Protein AF-A0A7C9CP12-F1 (afdb_monomer)

Organism: Opuntia streptacantha (NCBI:txid393608)

Foldseek 3Di:
DVVVVVVVVVVVVVVVVVVVVVVVVVVVVVVVVVVVVPPDPDDDDDDDQQFDDQPDPQKDKDFQWGGDPRDTDQFDDDPPDDRPPTGIDMDGNDDDDPDD

InterPro domains:
  IPR001220 Legume lectin domain [PF00139] (45-100)
  IPR013320 Concanavalin A-like lectin/glucanase domain superfamily [SSF49899] (14-100)

pLDDT: mean 85.93, std 8.19, range [63.5, 96.62]

Secondary structure (DSSP, 8-state):
-HHHHHHHHHHHHHHHHHHHHHHHHHHHHHHHHHHHHHS----------SSB-TT-TTEEEEET-EEETBEEESS---TTS--TT--EEEEESS------

Radius of gyration: 33.99 Å; Cα contacts (8 Å, |Δi|>4): 74; chains: 1; bounding box: 49×33×101 Å

Mean predicted aligned error: 11.97 Å

Sequence (100 aa):
QATSLSKNMVDLNLSSSSVSLIRYFHTYKVTCVVLLSFLTHAKCLHFSYPSFNQNDHSLLYENDSSAVGGKIQLTRNRRDAPSGGSVGRASYNTSVPLWD

Structure (mmCIF, N/CA/C/O backbone):
data_AF-A0A7C9CP12-F1
#
_entry.id   AF-A0A7C9CP12-F1
#
loop_
_atom_site.group_PDB
_atom_site.id
_atom_site.type_symbol
_atom_site.label_atom_id
_atom_site.label_alt_id
_atom_site.label_comp_id
_atom_site.label_asym_id
_atom_site.label_entity_id
_atom_site.label_seq_id
_atom_site.pdbx_PDB_ins_code
_atom_site.Cartn_x
_atom_site.Cartn_y
_atom_site.Cartn_z
_atom_site.occupancy
_atom_site.B_iso_or_equiv
_atom_site.auth_seq_id
_atom_site.auth_comp_id
_atom_site.auth_asym_id
_atom_site.auth_atom_id
_atom_site.pdbx_PDB_model_num
ATOM 1 N N . GLN A 1 1 ? -27.596 -22.754 74.496 1.00 63.50 1 GLN A N 1
ATOM 2 C CA . GLN A 1 1 ? -27.896 -21.431 73.899 1.00 63.50 1 GLN A CA 1
ATOM 3 C C . GLN A 1 1 ? -26.628 -20.678 73.468 1.00 63.50 1 GLN A C 1
ATOM 5 O O . GLN A 1 1 ? -26.602 -20.172 72.357 1.00 63.50 1 GLN A O 1
ATOM 10 N N . ALA A 1 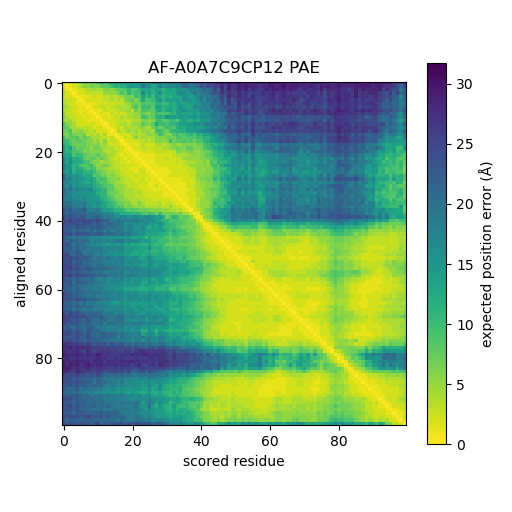2 ? -25.545 -20.658 74.261 1.00 70.81 2 ALA A N 1
ATOM 11 C CA . ALA A 1 2 ? -24.279 -20.007 73.870 1.00 70.81 2 ALA A CA 1
ATOM 12 C C . ALA A 1 2 ? -23.586 -20.632 72.633 1.00 70.81 2 ALA A C 1
ATOM 14 O O . ALA A 1 2 ? -23.033 -19.923 71.796 1.00 70.81 2 ALA A O 1
ATOM 15 N N . THR A 1 3 ? -23.667 -21.954 72.467 1.00 77.31 3 THR A N 1
ATOM 16 C CA . THR A 1 3 ? -23.059 -22.688 71.341 1.00 77.31 3 THR A CA 1
ATOM 17 C C . THR A 1 3 ? -23.748 -22.448 69.994 1.00 77.31 3 THR A C 1
ATOM 19 O O . THR A 1 3 ? -23.079 -22.457 68.964 1.00 77.31 3 THR A O 1
ATOM 22 N N . SER A 1 4 ? -25.061 -22.189 69.977 1.00 78.38 4 SER A N 1
ATOM 23 C CA . SER A 1 4 ? -25.780 -21.852 68.738 1.00 78.38 4 SER A CA 1
ATOM 24 C C . SER A 1 4 ? -2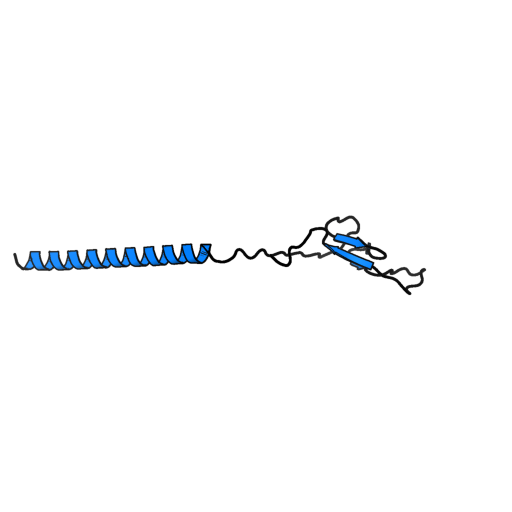5.492 -20.419 68.286 1.00 78.38 4 SER A C 1
ATOM 26 O O . SER A 1 4 ? -25.368 -20.170 67.094 1.00 78.38 4 SER A O 1
ATOM 28 N N . LEU A 1 5 ? -25.316 -19.488 69.230 1.00 81.06 5 LEU A N 1
ATOM 29 C CA . LEU A 1 5 ? -24.941 -18.099 68.941 1.00 81.06 5 LEU A CA 1
ATOM 30 C C . LEU A 1 5 ? -23.534 -17.991 68.339 1.00 81.06 5 LEU A C 1
ATOM 32 O O . LEU A 1 5 ? -23.332 -17.246 67.384 1.00 81.06 5 LEU A O 1
ATOM 36 N N . SER A 1 6 ? -22.579 -18.764 68.864 1.00 83.69 6 SER A N 1
ATOM 37 C CA . SER A 1 6 ? -21.213 -18.827 68.331 1.00 83.69 6 SER A CA 1
ATOM 38 C C . SER A 1 6 ? -21.177 -19.345 66.888 1.00 83.69 6 SER A C 1
ATOM 40 O O . SER A 1 6 ? -20.539 -18.714 66.050 1.00 83.69 6 SER A O 1
ATOM 42 N N . LYS A 1 7 ? -21.900 -20.432 66.575 1.00 81.25 7 LYS A N 1
ATOM 43 C CA . LYS A 1 7 ? -21.999 -20.948 65.197 1.00 81.25 7 LYS A CA 1
ATOM 44 C C . LYS A 1 7 ? -22.608 -19.923 64.242 1.00 81.25 7 LYS A C 1
ATOM 46 O O . LYS A 1 7 ? -21.985 -19.596 63.240 1.00 81.25 7 LYS A O 1
ATOM 51 N N . ASN A 1 8 ? -23.743 -19.330 64.615 1.00 84.69 8 ASN A N 1
ATOM 52 C CA . ASN A 1 8 ? -24.413 -18.326 63.787 1.00 84.69 8 ASN A CA 1
ATOM 53 C C . ASN A 1 8 ? -23.508 -17.117 63.487 1.00 84.69 8 ASN A C 1
ATOM 55 O O . ASN A 1 8 ? -23.532 -16.595 62.377 1.00 84.69 8 ASN A O 1
ATOM 59 N N . MET A 1 9 ? -22.683 -16.680 64.448 1.00 77.44 9 MET A N 1
ATOM 60 C CA . MET A 1 9 ? -21.704 -15.606 64.225 1.00 77.44 9 MET A CA 1
ATOM 61 C C . MET A 1 9 ? -20.599 -15.994 63.236 1.00 77.44 9 MET A C 1
ATOM 63 O O . MET A 1 9 ? -20.219 -15.179 62.395 1.00 77.44 9 MET A O 1
ATOM 67 N N . VAL A 1 10 ? -20.075 -17.219 63.330 1.00 82.44 10 VAL A N 1
ATOM 68 C CA . VAL A 1 10 ? -19.044 -17.720 62.408 1.00 82.44 10 VAL A CA 1
ATOM 69 C C . VAL A 1 10 ? -19.604 -17.827 60.988 1.00 82.44 10 VAL A C 1
ATOM 71 O O . VAL A 1 10 ? -18.969 -17.347 60.050 1.00 82.44 10 VAL A O 1
ATOM 74 N N . ASP A 1 11 ? -20.818 -18.358 60.840 1.00 77.38 11 ASP A N 1
ATOM 75 C CA . ASP A 1 11 ? -21.479 -18.531 59.542 1.00 77.38 11 ASP A CA 1
ATOM 76 C C . ASP A 1 11 ? -21.793 -17.181 58.867 1.00 77.38 11 ASP A C 1
ATOM 78 O O . ASP A 1 11 ? -21.570 -17.004 57.665 1.00 77.38 11 ASP A O 1
ATOM 82 N N . LEU A 1 12 ? -22.233 -16.183 59.644 1.00 77.88 12 LEU A N 1
ATOM 83 C CA . LEU A 1 12 ? -22.470 -14.819 59.157 1.00 77.88 12 LEU A CA 1
ATOM 84 C C . LEU A 1 12 ? -21.183 -14.155 58.645 1.00 77.88 12 LEU A C 1
ATOM 86 O O . LEU A 1 12 ? -21.179 -13.595 57.544 1.00 77.88 12 LEU A O 1
ATOM 90 N N . ASN A 1 13 ? -20.086 -14.253 59.401 1.00 76.12 13 ASN A N 1
ATOM 91 C CA . ASN A 1 13 ? -18.786 -13.693 59.017 1.00 76.12 13 ASN A CA 1
ATOM 92 C C . ASN A 1 13 ? -18.196 -14.377 57.782 1.00 76.12 13 ASN A C 1
ATOM 94 O O . ASN A 1 13 ? -17.617 -13.705 56.922 1.00 76.12 13 ASN A O 1
ATOM 98 N N . LEU A 1 14 ? -18.372 -15.696 57.669 1.00 75.31 14 LEU A N 1
ATOM 99 C CA . LEU A 1 14 ? -17.929 -16.454 56.507 1.00 75.31 14 LEU A CA 1
ATOM 100 C C . LEU A 1 14 ? -18.708 -16.019 55.256 1.00 75.31 14 LEU A C 1
ATOM 102 O O . LEU A 1 14 ? -18.090 -15.714 54.237 1.00 75.31 14 LEU A O 1
ATOM 106 N N . SER A 1 15 ? -20.037 -15.868 55.353 1.00 82.81 15 SER A N 1
ATOM 107 C CA . SER A 1 15 ? -20.858 -15.412 54.220 1.00 82.81 15 SER A CA 1
ATOM 108 C C . SER A 1 15 ? -20.533 -13.975 53.788 1.00 82.81 15 SER A C 1
ATOM 110 O O . SER A 1 15 ? -20.409 -13.701 52.593 1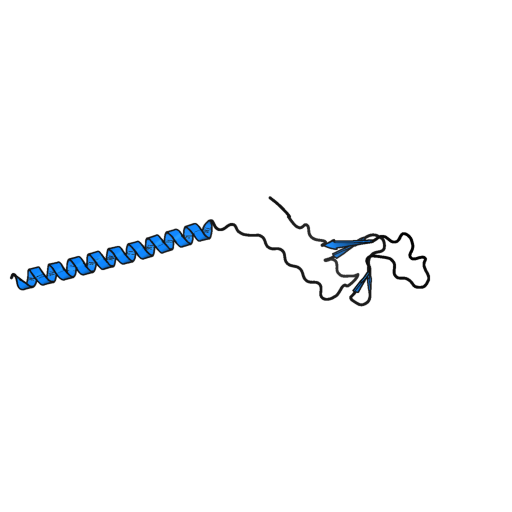.00 82.81 15 SER A O 1
ATOM 112 N N . SER A 1 16 ? -20.310 -13.069 54.748 1.00 79.44 16 SER A N 1
ATOM 113 C CA . SER A 1 16 ? -19.952 -11.669 54.486 1.00 79.44 16 SER A CA 1
ATOM 114 C C . SER A 1 16 ? -18.599 -11.559 53.773 1.00 79.44 16 SER A C 1
ATOM 116 O O . SER A 1 16 ? -18.463 -10.854 52.768 1.00 79.44 16 SER A O 1
ATOM 118 N N . SER A 1 17 ? -17.617 -12.345 54.228 1.00 81.19 17 SER A N 1
ATOM 119 C CA . SER A 1 17 ? -16.294 -12.455 53.602 1.00 81.19 17 SER A CA 1
ATOM 120 C C . SER A 1 17 ? -16.388 -12.965 52.161 1.00 81.19 17 SER A C 1
ATOM 122 O O . SER A 1 17 ? -15.784 -12.385 51.256 1.00 81.19 17 SER A O 1
ATOM 124 N N . SER A 1 18 ? -17.190 -14.006 51.914 1.00 80.19 18 SER A N 1
ATOM 125 C CA . SER A 1 18 ? -17.398 -14.555 50.570 1.00 80.19 18 SER A CA 1
ATOM 126 C C . SER A 1 18 ? -18.071 -13.556 49.623 1.00 80.19 18 SER A C 1
ATOM 128 O O . SER A 1 18 ? -17.632 -13.405 48.484 1.00 80.19 18 SER A O 1
ATOM 130 N N . VAL A 1 19 ? -19.088 -12.822 50.086 1.00 82.06 19 VAL A N 1
ATOM 131 C CA . VAL A 1 19 ? -19.759 -11.785 49.281 1.00 82.06 19 VAL A CA 1
ATOM 132 C C . VAL A 1 19 ? -18.791 -10.647 48.938 1.00 82.06 19 VAL A C 1
ATOM 134 O O . VAL A 1 19 ? -18.783 -10.172 47.802 1.00 82.06 19 VAL A O 1
ATOM 137 N N . SER A 1 20 ? -17.934 -10.239 49.878 1.00 85.50 20 SER A N 1
ATOM 138 C CA . SER A 1 20 ? -16.904 -9.215 49.650 1.00 85.50 20 SER A CA 1
ATOM 139 C C . SER A 1 20 ? -15.900 -9.629 48.565 1.00 85.50 20 SER A C 1
ATOM 141 O O . SER A 1 20 ? -15.629 -8.861 47.639 1.00 85.50 20 SER A O 1
ATOM 143 N N . LEU A 1 21 ? -15.422 -10.878 48.607 1.00 81.75 21 LEU A N 1
ATOM 144 C CA . LEU A 1 21 ? -14.506 -11.428 47.602 1.00 81.75 21 LEU A CA 1
ATOM 145 C C . LEU A 1 21 ? -15.146 -11.491 46.210 1.00 81.75 21 LEU A C 1
ATOM 147 O O . LEU A 1 21 ? -14.531 -11.072 45.231 1.00 81.75 21 LEU A O 1
ATOM 151 N N . ILE A 1 22 ? -16.396 -11.954 46.111 1.00 86.88 22 ILE A N 1
ATOM 152 C CA . ILE A 1 22 ? -17.131 -12.008 44.837 1.00 86.88 22 ILE A CA 1
ATOM 153 C C . ILE A 1 22 ? -17.251 -10.608 44.223 1.00 86.88 22 ILE A C 1
ATOM 155 O O . ILE A 1 22 ? -17.006 -10.436 43.027 1.00 86.88 22 ILE A O 1
ATOM 159 N N . ARG A 1 23 ? -17.577 -9.596 45.037 1.00 85.88 23 ARG A N 1
ATOM 160 C CA . ARG A 1 23 ? -17.671 -8.201 44.583 1.00 85.88 23 ARG A CA 1
ATOM 161 C C . ARG A 1 23 ? -16.320 -7.675 44.119 1.00 85.88 23 ARG A C 1
ATOM 163 O O . ARG A 1 23 ? -16.260 -7.070 43.057 1.00 85.88 23 ARG A O 1
ATOM 170 N N . TYR A 1 24 ? -15.245 -7.955 44.852 1.00 91.31 24 TYR A N 1
ATOM 171 C CA . TYR A 1 24 ? -13.891 -7.563 44.463 1.00 91.31 24 TYR A CA 1
ATOM 172 C C . TYR A 1 24 ? -13.487 -8.155 43.105 1.00 91.31 24 TYR A C 1
ATOM 174 O O . TYR A 1 24 ? -13.037 -7.425 42.221 1.00 91.31 24 TYR A O 1
ATOM 182 N N . PHE A 1 25 ? -13.727 -9.454 42.893 1.00 89.00 25 PHE A N 1
ATOM 183 C CA . PHE A 1 25 ? -13.470 -10.099 41.604 1.00 89.00 25 PHE A CA 1
ATOM 184 C C . PHE A 1 25 ? -14.326 -9.516 40.480 1.00 89.00 25 PHE A C 1
ATOM 186 O O . PHE A 1 25 ? -13.839 -9.361 39.361 1.00 89.00 25 PHE A O 1
ATOM 193 N N . HIS A 1 26 ? -15.589 -9.189 40.756 1.00 87.00 26 HIS A N 1
ATOM 194 C CA . HIS A 1 26 ? -16.470 -8.589 39.760 1.00 87.00 26 HIS A CA 1
ATOM 195 C C . HIS A 1 26 ? -16.005 -7.180 39.380 1.00 87.00 26 HIS A C 1
ATOM 197 O O . HIS A 1 26 ? -15.881 -6.887 38.195 1.00 87.00 26 HIS A O 1
ATOM 203 N N . THR A 1 27 ? -15.642 -6.354 40.362 1.00 89.88 27 THR A N 1
ATOM 204 C CA . THR A 1 27 ? -15.087 -5.015 40.133 1.00 89.88 27 THR A CA 1
ATOM 205 C C . THR A 1 27 ? -13.785 -5.081 39.344 1.00 89.88 27 THR A C 1
ATOM 207 O O . THR A 1 27 ? -13.655 -4.380 38.348 1.00 89.88 27 THR A O 1
ATOM 210 N N . TYR A 1 28 ? -12.845 -5.957 39.719 1.00 92.69 28 TYR A N 1
ATOM 211 C CA . TYR A 1 28 ? -11.590 -6.128 38.980 1.00 92.69 28 TYR A CA 1
ATOM 212 C C . TYR A 1 28 ? -11.844 -6.525 37.520 1.00 92.69 28 TYR A C 1
ATOM 214 O O . TYR A 1 28 ? -11.277 -5.925 36.611 1.00 92.69 28 TYR A O 1
ATOM 222 N N . LYS A 1 29 ? -12.764 -7.471 37.280 1.00 88.50 29 LYS A N 1
ATOM 223 C CA . LYS A 1 29 ? -13.161 -7.876 35.923 1.00 88.50 29 LYS A CA 1
ATOM 224 C C . LYS A 1 29 ? -13.778 -6.728 35.128 1.00 88.50 29 LYS A C 1
ATOM 226 O O . LYS A 1 29 ? -13.398 -6.541 33.978 1.00 88.50 29 LYS A O 1
ATOM 231 N N . VAL A 1 30 ? -14.694 -5.961 35.721 1.00 92.00 30 VAL A N 1
ATOM 232 C CA . VAL A 1 30 ? -15.313 -4.799 35.062 1.00 92.00 30 VAL A CA 1
ATOM 233 C C . VAL A 1 30 ? -14.248 -3.759 34.715 1.00 92.00 30 VAL A C 1
ATOM 235 O O . VAL A 1 30 ? -14.197 -3.314 33.573 1.00 92.00 30 VAL A O 1
ATOM 238 N N . THR A 1 31 ? -13.340 -3.443 35.640 1.00 90.81 31 THR A N 1
ATOM 239 C CA . THR A 1 31 ? -12.218 -2.528 35.387 1.00 90.81 31 THR A CA 1
ATOM 240 C C . THR A 1 31 ? -11.308 -3.035 34.268 1.00 90.81 31 THR A C 1
ATOM 242 O O . THR A 1 31 ? -10.934 -2.251 33.402 1.00 90.81 31 THR A O 1
ATOM 245 N N . CYS A 1 32 ? -10.988 -4.334 34.223 1.00 88.62 32 CYS A N 1
ATOM 246 C CA . CYS A 1 32 ? -10.213 -4.923 33.128 1.00 88.62 32 CYS A CA 1
ATOM 247 C C . CYS A 1 32 ? -10.936 -4.817 31.783 1.00 88.62 32 CYS A C 1
ATOM 249 O O . CYS A 1 32 ? -10.311 -4.443 30.800 1.00 88.62 32 CYS A O 1
ATOM 251 N N . VAL A 1 33 ? -12.237 -5.117 31.723 1.00 89.00 33 VAL A N 1
ATOM 252 C CA . VAL A 1 33 ? -13.028 -5.022 30.482 1.00 89.00 33 VAL A CA 1
ATOM 253 C C . VAL A 1 33 ? -13.097 -3.578 29.987 1.00 89.00 33 VAL A C 1
ATOM 255 O O . VAL A 1 33 ? -12.891 -3.328 28.803 1.00 89.00 33 VAL A O 1
ATOM 258 N N . VAL A 1 34 ? -13.319 -2.623 30.892 1.00 89.00 34 VAL A N 1
ATOM 259 C CA . VAL A 1 34 ? -13.322 -1.193 30.570 1.00 89.00 34 VAL A CA 1
ATOM 260 C C . VAL A 1 34 ? -11.939 -0.749 30.083 1.00 89.00 34 VAL A C 1
ATOM 262 O O . VAL A 1 34 ? -11.837 -0.145 29.020 1.00 89.00 34 VAL A O 1
ATOM 265 N N . LEU A 1 35 ? -10.859 -1.118 30.778 1.00 83.50 35 LEU A N 1
ATOM 266 C CA . LEU A 1 35 ? -9.488 -0.815 30.352 1.00 83.50 35 LEU A CA 1
ATOM 267 C C . LEU A 1 35 ? -9.179 -1.400 28.965 1.00 83.50 35 LEU A C 1
ATOM 269 O O . LEU A 1 35 ? -8.650 -0.695 28.115 1.00 83.50 35 LEU A O 1
ATOM 273 N N . LEU A 1 36 ? -9.566 -2.654 28.713 1.00 81.44 36 LEU A N 1
ATOM 274 C CA . LEU A 1 36 ? -9.408 -3.323 27.418 1.00 81.44 36 LEU A CA 1
ATOM 275 C C . LEU A 1 36 ? -10.226 -2.661 26.305 1.00 81.44 36 LEU A C 1
ATOM 277 O O . LEU A 1 36 ? -9.781 -2.654 25.163 1.00 81.44 36 LEU A O 1
ATOM 281 N N . SER A 1 37 ? -11.378 -2.065 26.620 1.00 76.62 37 SER A N 1
ATOM 282 C CA . SER A 1 37 ? -12.167 -1.305 25.640 1.00 76.62 37 SER A CA 1
ATOM 283 C C . SER A 1 37 ? -11.544 0.046 25.265 1.00 76.62 37 SER A C 1
ATOM 285 O O . SER A 1 37 ? -11.793 0.544 24.170 1.00 76.62 37 SER A O 1
ATOM 287 N N . PHE A 1 38 ? -10.703 0.611 26.141 1.00 72.12 38 PHE A N 1
ATOM 288 C CA . PHE A 1 38 ? -9.924 1.827 25.881 1.00 72.12 38 PHE A CA 1
ATOM 289 C C . PHE A 1 38 ? -8.546 1.554 25.266 1.00 72.12 38 PHE A C 1
ATOM 291 O O . PHE A 1 38 ? -7.862 2.507 24.888 1.00 72.12 38 PHE A O 1
ATOM 298 N N . LEU A 1 39 ? -8.124 0.289 25.135 1.00 75.12 39 LEU A N 1
ATOM 299 C CA . LEU A 1 39 ? -6.961 -0.026 24.313 1.00 75.12 39 LEU A CA 1
ATOM 300 C C . LEU A 1 39 ? -7.290 0.372 22.871 1.00 75.12 39 LEU A C 1
ATOM 302 O O . LEU A 1 39 ? -8.251 -0.103 22.263 1.00 75.12 39 LEU A O 1
ATOM 306 N N . THR A 1 40 ? -6.501 1.300 22.342 1.00 68.12 40 THR A N 1
ATOM 307 C CA . THR A 1 40 ? -6.635 1.797 20.979 1.00 68.12 40 THR A CA 1
ATOM 308 C C . THR A 1 40 ? -6.613 0.631 19.994 1.00 68.12 40 THR A C 1
ATOM 310 O O . THR A 1 40 ? -5.759 -0.256 20.050 1.00 68.12 40 THR A O 1
ATOM 313 N N . HIS A 1 41 ? -7.576 0.625 19.074 1.00 70.38 41 HIS A N 1
ATOM 314 C CA . HIS A 1 41 ? -7.606 -0.340 17.984 1.00 70.38 41 HIS A CA 1
ATOM 315 C C . HIS A 1 41 ? -6.506 0.038 16.990 1.00 70.38 41 HIS A C 1
ATOM 317 O O . HIS A 1 41 ? -6.718 0.858 16.098 1.00 70.38 41 HIS A O 1
ATOM 323 N N . ALA A 1 42 ? -5.314 -0.534 17.159 1.00 70.69 42 ALA A N 1
ATOM 324 C CA . ALA A 1 42 ? -4.237 -0.372 16.196 1.00 70.69 42 ALA A CA 1
ATOM 325 C C . ALA A 1 42 ? -4.675 -0.959 14.845 1.00 70.69 42 ALA A C 1
ATOM 327 O O . ALA A 1 42 ? -4.900 -2.165 14.716 1.00 70.69 42 ALA A O 1
ATOM 328 N N . LYS A 1 43 ? -4.804 -0.107 13.823 1.00 74.56 43 LYS A N 1
ATOM 329 C CA . LYS A 1 43 ? -5.007 -0.560 12.445 1.00 74.56 43 LYS A CA 1
ATOM 330 C C . LYS A 1 43 ? -3.664 -1.033 11.899 1.00 74.56 43 LYS A C 1
ATOM 332 O O . LYS A 1 43 ? -2.780 -0.228 11.634 1.00 74.56 43 LYS A O 1
ATOM 337 N N . CYS A 1 44 ? -3.507 -2.345 11.763 1.00 79.00 44 CYS A N 1
ATOM 338 C CA . CYS A 1 44 ? -2.317 -2.951 11.178 1.00 79.00 44 CYS A CA 1
ATOM 339 C C . CYS A 1 44 ? -2.564 -3.260 9.697 1.00 79.00 44 CYS A C 1
ATOM 341 O O . CYS A 1 44 ? -3.584 -3.858 9.352 1.00 79.00 44 CYS A O 1
ATOM 343 N N . LEU A 1 45 ? -1.625 -2.870 8.834 1.00 85.44 45 LEU A N 1
ATOM 344 C CA . LEU A 1 45 ? -1.584 -3.290 7.436 1.00 85.44 45 LEU A CA 1
ATOM 345 C C . LEU A 1 45 ? -0.411 -4.253 7.240 1.00 85.44 45 LEU A C 1
ATOM 347 O O . LEU A 1 45 ? 0.719 -3.947 7.611 1.00 85.44 45 LEU A O 1
ATOM 351 N N . HIS A 1 46 ? -0.678 -5.395 6.612 1.00 88.19 46 HIS A N 1
ATOM 352 C CA . HIS A 1 46 ? 0.330 -6.383 6.244 1.00 88.19 46 HIS A CA 1
ATOM 353 C C . HIS A 1 46 ? 0.144 -6.783 4.780 1.00 88.19 46 HIS A C 1
ATOM 355 O O . HIS A 1 46 ? -0.980 -7.029 4.345 1.00 88.19 46 HIS A O 1
ATOM 361 N N . PHE A 1 47 ? 1.239 -6.888 4.032 1.00 88.56 47 PHE A N 1
ATOM 362 C CA . PHE A 1 47 ? 1.242 -7.405 2.666 1.00 88.56 47 PHE A CA 1
ATOM 363 C C . PHE A 1 47 ? 2.498 -8.244 2.419 1.00 88.56 47 PHE A C 1
ATOM 365 O O . PHE A 1 47 ? 3.565 -7.964 2.965 1.00 88.56 47 PHE A O 1
ATOM 372 N N . SER A 1 48 ? 2.363 -9.273 1.583 1.00 92.75 48 SER A N 1
ATOM 373 C CA . SER A 1 48 ? 3.450 -10.178 1.213 1.00 92.75 48 SER A CA 1
ATOM 374 C C . SER A 1 48 ? 3.305 -10.592 -0.248 1.00 92.75 48 SER A C 1
ATOM 376 O O . SER A 1 48 ? 2.242 -11.055 -0.659 1.00 92.75 48 SER A O 1
ATOM 378 N N . TYR A 1 49 ? 4.378 -10.423 -1.022 1.00 92.62 49 TYR A N 1
ATOM 379 C CA . TYR A 1 49 ? 4.433 -10.730 -2.450 1.00 92.62 49 TYR A CA 1
ATOM 380 C C . TYR A 1 49 ? 5.555 -11.739 -2.721 1.00 92.62 49 TYR A C 1
ATOM 382 O O . TYR A 1 49 ? 6.698 -11.333 -2.937 1.00 92.62 49 TYR A O 1
ATOM 390 N N . PRO A 1 50 ? 5.267 -13.055 -2.703 1.00 94.31 50 PRO A N 1
ATOM 391 C CA . PRO A 1 50 ? 6.275 -14.078 -2.990 1.00 94.31 50 PRO A CA 1
ATOM 392 C C . PRO A 1 50 ? 6.677 -14.112 -4.474 1.00 94.31 50 PRO A C 1
ATOM 394 O O . PRO A 1 50 ? 7.731 -14.644 -4.818 1.00 94.31 50 PRO A O 1
ATOM 397 N N . SER A 1 51 ? 5.850 -13.546 -5.355 1.00 95.62 51 SER A N 1
ATOM 398 C CA . SER A 1 51 ? 6.102 -13.418 -6.790 1.00 95.62 51 SER A CA 1
ATOM 399 C C . SER A 1 51 ? 5.388 -12.195 -7.356 1.00 95.62 51 SER A C 1
ATOM 401 O O . SER A 1 51 ? 4.341 -11.807 -6.843 1.00 95.62 51 SER A O 1
ATOM 403 N N . PHE A 1 52 ? 5.910 -11.648 -8.452 1.00 95.25 52 PHE A N 1
ATOM 404 C CA . PHE A 1 52 ? 5.328 -10.505 -9.156 1.00 95.25 52 PHE A CA 1
ATOM 405 C C . PHE A 1 52 ? 4.743 -10.912 -10.510 1.00 95.25 52 PHE A C 1
ATOM 407 O O . PHE A 1 52 ? 5.369 -11.659 -11.267 1.00 95.25 52 PHE A O 1
ATOM 414 N N . ASN A 1 53 ? 3.568 -10.379 -10.834 1.00 94.25 53 ASN A N 1
ATOM 415 C CA . ASN A 1 53 ? 2.872 -1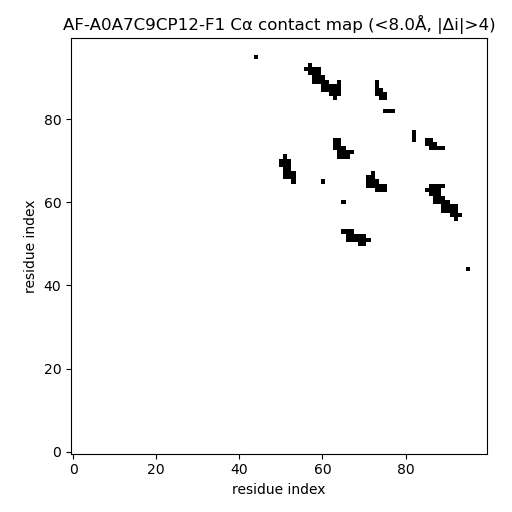0.624 -12.091 1.00 94.25 53 ASN A CA 1
ATOM 416 C C . ASN A 1 53 ? 2.397 -9.291 -12.677 1.00 94.25 53 ASN A C 1
ATOM 418 O O . ASN A 1 53 ? 1.766 -8.506 -11.983 1.00 94.25 53 ASN A O 1
ATOM 422 N N . GLN A 1 54 ? 2.680 -9.049 -13.959 1.00 92.69 54 GLN A N 1
ATOM 423 C CA . GLN A 1 54 ? 2.301 -7.808 -14.643 1.00 92.69 54 GLN A CA 1
ATOM 424 C C . GLN A 1 54 ? 0.777 -7.620 -14.723 1.00 92.69 54 GLN A C 1
ATOM 426 O O . GLN A 1 54 ? 0.304 -6.493 -14.825 1.00 92.69 54 GLN A O 1
ATOM 431 N N . ASN A 1 55 ? 0.019 -8.718 -14.685 1.00 92.75 55 ASN A N 1
ATOM 432 C CA . ASN A 1 55 ? -1.442 -8.707 -14.737 1.00 92.75 55 ASN A CA 1
ATOM 433 C C . ASN A 1 55 ? -2.089 -8.646 -13.343 1.00 92.75 55 ASN A C 1
ATOM 435 O O . ASN A 1 55 ? -3.313 -8.647 -13.249 1.00 92.75 55 ASN A O 1
ATOM 439 N N . ASP A 1 56 ? -1.297 -8.646 -12.267 1.00 89.88 56 ASP A N 1
ATOM 440 C CA . ASP A 1 56 ? -1.817 -8.440 -10.919 1.00 89.88 56 ASP A CA 1
ATOM 441 C C . ASP A 1 56 ? -2.036 -6.942 -10.679 1.00 89.88 56 ASP A C 1
ATOM 443 O O . ASP A 1 56 ? -1.117 -6.134 -10.802 1.00 89.88 56 ASP A O 1
ATOM 447 N N . HIS A 1 57 ? -3.271 -6.572 -10.348 1.00 90.62 57 HIS A N 1
ATOM 448 C CA . HIS A 1 57 ? -3.685 -5.188 -10.133 1.00 90.62 57 HIS A CA 1
ATOM 449 C C . HIS A 1 57 ? -3.534 -4.728 -8.677 1.00 90.62 57 HIS A C 1
ATOM 451 O O . HIS A 1 57 ? -3.966 -3.626 -8.333 1.00 90.62 57 HIS A O 1
ATOM 457 N N . SER A 1 58 ? -2.946 -5.542 -7.798 1.00 92.75 58 SER A N 1
ATOM 458 C CA . SER A 1 58 ? -2.628 -5.131 -6.427 1.00 92.75 58 SER A CA 1
ATOM 459 C C . SER A 1 58 ? -1.439 -4.159 -6.354 1.00 92.75 58 SER A C 1
ATOM 461 O O . SER A 1 58 ? -1.315 -3.396 -5.389 1.00 92.75 58 SER A O 1
ATOM 463 N N . LEU A 1 59 ? -0.586 -4.163 -7.383 1.00 94.62 59 LEU A N 1
ATOM 464 C CA . LEU A 1 59 ? 0.555 -3.274 -7.555 1.00 94.62 59 LEU A CA 1
ATOM 465 C C . LEU A 1 59 ? 0.378 -2.433 -8.822 1.00 94.62 59 LEU A C 1
ATOM 467 O O . LE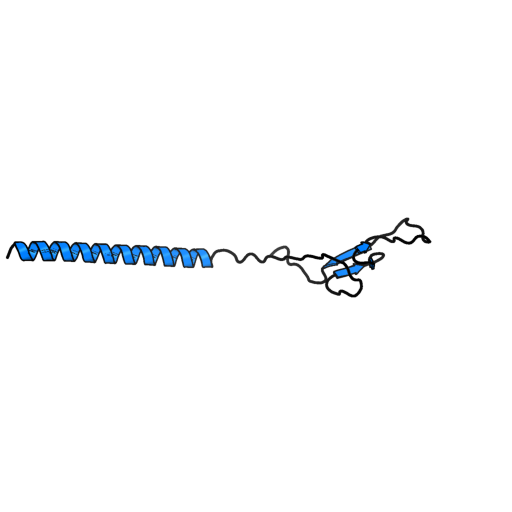U A 1 59 ? -0.059 -2.914 -9.864 1.00 94.62 59 LEU A O 1
ATOM 471 N N . LEU A 1 60 ? 0.748 -1.163 -8.732 1.00 95.44 60 LEU A N 1
ATOM 472 C CA . LEU A 1 60 ? 0.839 -0.248 -9.859 1.00 95.44 60 LEU A CA 1
ATOM 473 C C . LEU A 1 60 ? 2.295 -0.158 -10.297 1.00 95.44 60 LEU A C 1
ATOM 475 O O . LEU A 1 60 ? 3.164 0.138 -9.480 1.00 95.44 60 LEU A O 1
ATOM 479 N N . TYR A 1 61 ? 2.545 -0.383 -11.583 1.00 95.25 61 TYR A N 1
ATOM 480 C CA . TYR A 1 61 ? 3.857 -0.237 -12.209 1.00 95.25 61 TYR A CA 1
ATOM 481 C C . TYR A 1 61 ? 3.863 1.016 -13.083 1.00 95.25 61 TYR A C 1
ATOM 483 O O . TYR A 1 61 ? 3.008 1.181 -13.952 1.00 95.25 61 TYR A O 1
ATOM 491 N N . GLU A 1 62 ? 4.826 1.900 -12.856 1.00 95.31 62 GLU A N 1
ATOM 492 C CA . GLU A 1 62 ? 4.963 3.180 -13.546 1.00 95.31 62 GLU A CA 1
ATOM 493 C C . GLU A 1 62 ? 6.310 3.281 -14.277 1.00 95.31 62 GLU A C 1
ATOM 495 O O . GLU A 1 62 ? 7.333 2.743 -13.829 1.00 95.31 62 GLU A O 1
ATOM 500 N N . ASN A 1 63 ? 6.311 4.026 -15.386 1.00 94.50 63 ASN A N 1
ATOM 501 C CA . ASN A 1 63 ? 7.454 4.253 -16.279 1.00 94.50 63 ASN A CA 1
ATOM 502 C C . ASN A 1 63 ? 8.087 2.941 -16.790 1.00 94.50 63 ASN A C 1
ATOM 504 O O . ASN A 1 63 ? 7.383 2.101 -17.341 1.00 94.50 63 ASN A O 1
ATOM 508 N N . ASP A 1 64 ? 9.404 2.758 -16.632 1.00 93.69 64 ASP A N 1
ATOM 509 C CA . ASP A 1 64 ? 10.125 1.572 -17.120 1.00 93.69 64 ASP A CA 1
ATOM 510 C C . ASP A 1 64 ? 9.917 0.318 -16.244 1.00 93.69 64 ASP A C 1
ATOM 512 O O . ASP A 1 64 ? 10.508 -0.730 -16.524 1.00 93.69 64 ASP A O 1
ATOM 516 N N . SER A 1 65 ? 9.121 0.406 -15.171 1.00 94.56 65 SER A N 1
ATOM 517 C CA . SER A 1 65 ? 8.940 -0.722 -14.260 1.00 94.56 65 SER A CA 1
ATOM 518 C C . SER A 1 65 ? 7.962 -1.771 -14.794 1.00 94.56 65 SER A C 1
ATOM 520 O O . SER A 1 65 ? 6.969 -1.465 -15.451 1.00 94.56 65 SER A O 1
ATOM 522 N N . SER A 1 66 ? 8.254 -3.039 -14.517 1.00 94.06 66 SER A N 1
ATOM 523 C CA . SER A 1 66 ? 7.419 -4.178 -14.900 1.00 94.06 66 SER A CA 1
ATOM 524 C C . SER A 1 66 ? 7.702 -5.403 -14.030 1.00 94.06 66 SER A C 1
ATOM 526 O O . SER A 1 66 ? 8.705 -5.473 -13.320 1.00 94.06 66 SER A O 1
ATOM 528 N N . ALA A 1 67 ? 6.828 -6.396 -14.098 1.00 94.88 67 ALA A N 1
ATOM 529 C CA . ALA A 1 67 ? 7.012 -7.718 -13.538 1.00 94.88 67 ALA A CA 1
ATOM 530 C C . ALA A 1 67 ? 7.227 -8.740 -14.659 1.00 94.88 67 ALA A C 1
ATOM 532 O O . ALA A 1 67 ? 6.407 -8.886 -15.564 1.00 94.88 67 ALA A O 1
ATOM 533 N N . VAL A 1 68 ? 8.334 -9.478 -14.591 1.00 92.62 68 VAL A N 1
ATOM 534 C CA . VAL A 1 68 ? 8.703 -10.477 -15.601 1.00 92.62 68 VAL A CA 1
ATOM 535 C C . VAL A 1 68 ? 9.268 -11.709 -14.907 1.00 92.62 68 VAL A C 1
ATOM 537 O O . VAL A 1 68 ? 10.187 -11.611 -14.094 1.00 92.62 68 VAL A O 1
ATOM 540 N N . GLY A 1 69 ? 8.722 -12.884 -15.231 1.00 92.38 69 GLY A N 1
ATOM 541 C CA . GLY A 1 69 ? 9.204 -14.163 -14.698 1.00 92.38 69 GLY A CA 1
ATOM 542 C C . GLY A 1 69 ? 9.130 -14.263 -13.170 1.00 92.38 69 GLY A C 1
ATOM 543 O O . GLY A 1 69 ? 10.050 -14.789 -12.549 1.00 92.38 69 GLY A O 1
ATOM 544 N N . GLY A 1 70 ? 8.086 -13.696 -12.556 1.00 94.25 70 GLY A N 1
ATOM 545 C CA . GLY A 1 70 ? 7.905 -13.698 -11.102 1.00 94.25 70 GLY A CA 1
ATOM 546 C C . GLY A 1 70 ? 8.730 -12.648 -10.353 1.00 94.25 70 GLY A C 1
ATOM 547 O O . GLY A 1 70 ? 8.633 -12.575 -9.131 1.00 94.25 70 GLY A O 1
ATOM 548 N N . LYS A 1 71 ? 9.531 -11.834 -11.051 1.00 93.94 71 LYS A N 1
ATOM 549 C CA . LYS A 1 71 ? 10.417 -10.822 -10.461 1.00 93.94 71 LYS A CA 1
ATOM 550 C C . LYS A 1 71 ? 9.960 -9.419 -10.816 1.00 93.94 71 LYS A C 1
ATOM 552 O O . LYS A 1 71 ? 9.449 -9.189 -11.909 1.00 93.94 71 LYS A O 1
ATOM 557 N N . ILE A 1 72 ? 10.229 -8.481 -9.919 1.00 94.69 72 ILE A N 1
ATOM 558 C CA . ILE A 1 72 ? 10.070 -7.057 -10.183 1.00 94.69 72 ILE A CA 1
ATOM 559 C C . ILE A 1 72 ? 11.309 -6.497 -10.890 1.00 94.69 72 ILE A C 1
ATOM 561 O O . ILE A 1 72 ? 12.445 -6.780 -10.510 1.00 94.69 72 ILE A O 1
ATOM 565 N N . GLN A 1 73 ? 11.085 -5.690 -11.919 1.00 94.06 73 GLN A N 1
ATOM 566 C CA . GLN A 1 73 ? 12.094 -4.901 -12.613 1.00 94.06 73 GLN A CA 1
ATOM 567 C C . GLN A 1 73 ? 11.687 -3.437 -12.480 1.00 94.06 73 GLN A C 1
ATOM 569 O O . GLN A 1 73 ? 10.678 -3.030 -13.039 1.00 94.06 73 GLN A O 1
ATOM 574 N N . LEU A 1 74 ? 12.428 -2.650 -11.697 1.00 94.19 74 LEU A N 1
ATOM 575 C CA . LEU A 1 74 ? 12.134 -1.220 -11.521 1.00 94.19 74 LEU A CA 1
ATOM 576 C C . LEU A 1 74 ? 12.727 -0.369 -12.641 1.00 94.19 74 LEU A C 1
ATOM 578 O O . LEU A 1 74 ? 12.206 0.694 -12.951 1.00 94.19 74 LEU A O 1
ATOM 582 N N . THR A 1 75 ? 13.813 -0.842 -13.238 1.00 92.94 75 THR A N 1
ATOM 583 C CA . THR A 1 75 ? 14.495 -0.194 -14.351 1.00 92.94 75 THR A CA 1
ATOM 584 C C . THR A 1 75 ? 14.562 -1.144 -15.536 1.00 92.94 75 THR A C 1
ATOM 586 O O . THR A 1 75 ? 14.465 -2.368 -15.407 1.00 92.94 75 THR A O 1
ATOM 589 N N . ARG A 1 76 ? 14.732 -0.558 -16.716 1.00 89.69 76 ARG A N 1
ATOM 590 C CA . ARG A 1 76 ? 14.817 -1.250 -17.992 1.00 89.69 76 ARG A CA 1
ATOM 591 C C . ARG A 1 76 ? 15.962 -2.257 -17.974 1.00 89.69 76 ARG A C 1
ATOM 593 O O . ARG A 1 76 ? 17.130 -1.884 -17.910 1.00 89.69 76 ARG A O 1
ATOM 600 N N . ASN A 1 77 ? 15.615 -3.531 -18.128 1.00 85.56 77 ASN A N 1
ATOM 601 C CA . ASN A 1 77 ? 16.563 -4.629 -18.267 1.00 85.56 77 ASN A CA 1
ATOM 602 C C . ASN A 1 77 ? 16.360 -5.326 -19.622 1.00 85.56 77 ASN A C 1
ATOM 604 O O . ASN A 1 77 ?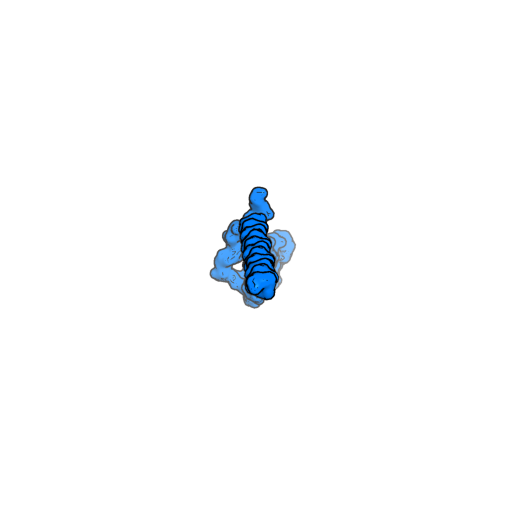 15.718 -6.372 -19.720 1.00 85.56 77 ASN A O 1
ATOM 608 N N . ARG A 1 78 ? 16.849 -4.700 -20.700 1.00 80.75 78 ARG A N 1
ATOM 609 C CA . ARG A 1 78 ? 16.806 -5.245 -22.067 1.00 80.75 78 ARG A CA 1
ATOM 610 C C . ARG A 1 78 ? 18.219 -5.310 -22.629 1.00 80.75 78 ARG A C 1
ATOM 612 O O . ARG A 1 78 ? 18.975 -4.359 -22.477 1.00 80.75 78 ARG A O 1
ATOM 619 N N . ARG A 1 79 ? 18.547 -6.418 -23.301 1.00 73.62 79 ARG A N 1
ATOM 620 C CA . ARG A 1 79 ? 19.870 -6.647 -23.908 1.00 73.62 79 ARG A CA 1
ATOM 621 C C . ARG A 1 79 ? 20.185 -5.640 -25.024 1.00 73.62 79 ARG A C 1
ATOM 623 O O . ARG A 1 79 ? 21.337 -5.254 -25.170 1.00 73.62 79 ARG A O 1
ATOM 630 N N . ASP A 1 80 ? 19.157 -5.180 -25.737 1.00 73.81 80 ASP A N 1
ATOM 631 C CA . ASP A 1 80 ? 19.304 -4.397 -26.974 1.00 73.81 80 ASP A CA 1
ATOM 632 C C . ASP A 1 80 ? 18.989 -2.899 -26.801 1.00 73.81 80 ASP A C 1
ATOM 634 O O . ASP A 1 80 ? 18.782 -2.188 -27.782 1.00 73.81 80 ASP A O 1
ATOM 638 N N . ALA A 1 81 ? 18.907 -2.401 -25.562 1.00 70.75 81 ALA A N 1
ATOM 639 C CA . ALA A 1 81 ? 18.597 -1.000 -25.286 1.00 70.75 81 ALA A CA 1
ATOM 640 C C . ALA A 1 81 ? 19.639 -0.369 -24.349 1.00 70.75 81 ALA A C 1
ATOM 642 O O . ALA A 1 81 ? 20.083 -1.027 -23.406 1.00 70.75 81 ALA A O 1
ATOM 643 N N . PRO A 1 82 ? 19.988 0.918 -24.538 1.00 74.88 82 PRO A N 1
ATOM 644 C CA . PRO A 1 82 ? 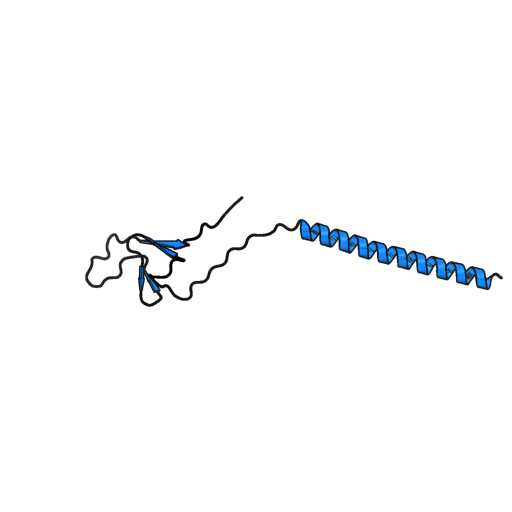20.799 1.648 -23.573 1.00 74.88 82 PRO A CA 1
ATOM 645 C C . PRO A 1 82 ? 20.128 1.628 -22.193 1.00 74.88 82 PRO A C 1
ATOM 647 O O . PRO A 1 82 ? 18.947 1.962 -22.063 1.00 74.88 82 PRO A O 1
ATOM 650 N N . SER A 1 83 ? 20.882 1.242 -21.164 1.00 70.38 83 SER A N 1
ATOM 651 C CA . SER A 1 83 ? 20.434 1.207 -19.762 1.00 70.38 83 SER A CA 1
ATOM 652 C C . SER A 1 83 ? 20.499 2.575 -19.068 1.00 70.38 83 SER A C 1
ATOM 654 O O . SER A 1 83 ? 20.000 2.734 -17.954 1.00 70.38 83 SER A O 1
ATOM 656 N N . GLY A 1 84 ? 21.105 3.575 -19.716 1.00 81.88 84 GLY A N 1
ATOM 657 C CA . GLY A 1 84 ? 21.236 4.928 -19.182 1.00 81.88 84 GLY A CA 1
ATOM 658 C C . GLY A 1 84 ? 19.893 5.654 -19.081 1.00 81.88 84 GLY A C 1
ATOM 659 O O . GLY A 1 84 ? 19.088 5.615 -20.009 1.00 81.88 84 GLY A O 1
ATOM 660 N N 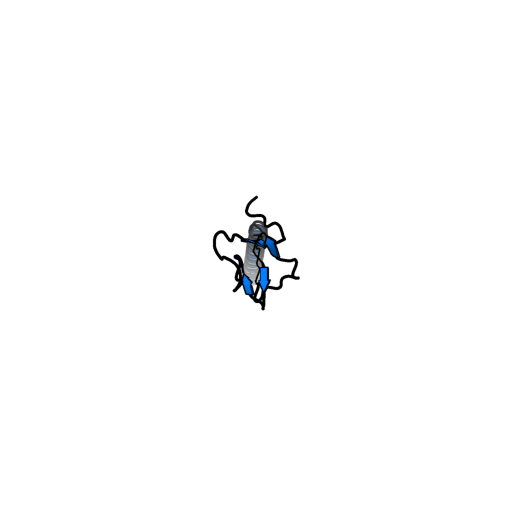. GLY A 1 85 ? 19.665 6.334 -17.954 1.00 86.69 85 GLY A N 1
ATOM 661 C CA . GLY A 1 85 ? 18.488 7.185 -17.740 1.00 86.69 85 GLY A CA 1
ATOM 662 C C . GLY A 1 85 ? 17.178 6.441 -17.468 1.00 86.69 85 GLY A C 1
ATOM 663 O O . GLY A 1 85 ? 16.118 7.056 -17.539 1.00 86.69 85 GLY A O 1
ATOM 664 N N . SER A 1 86 ? 17.222 5.138 -17.172 1.00 91.44 86 SER A N 1
ATOM 665 C CA . SER A 1 86 ? 16.010 4.376 -16.866 1.00 91.44 86 SER A CA 1
ATOM 666 C C . SER A 1 86 ? 15.506 4.640 -15.449 1.00 91.44 86 SER A C 1
ATOM 668 O O . SER A 1 86 ? 16.260 4.537 -14.479 1.00 91.44 86 SER A O 1
ATOM 670 N N . VAL A 1 87 ? 14.213 4.943 -15.338 1.00 93.62 87 VAL A N 1
ATOM 671 C CA . VAL A 1 87 ? 13.532 5.223 -14.071 1.00 93.62 87 VAL A CA 1
ATOM 672 C C . VAL A 1 87 ? 12.179 4.525 -14.075 1.00 93.62 87 VAL A C 1
ATOM 674 O O . VAL A 1 87 ? 11.413 4.642 -15.030 1.00 93.62 87 VAL A O 1
ATOM 677 N N . GLY A 1 88 ? 11.855 3.842 -12.982 1.00 94.81 88 GLY A N 1
ATOM 678 C CA . GLY A 1 88 ? 10.545 3.242 -12.774 1.00 94.81 88 GLY A CA 1
ATOM 679 C C . GLY A 1 88 ? 10.211 3.080 -11.304 1.00 94.81 88 GLY A C 1
ATOM 680 O O . GLY A 1 88 ? 11.073 3.186 -10.429 1.00 94.81 88 GLY A O 1
ATOM 681 N N . ARG A 1 89 ? 8.919 2.894 -11.038 1.00 96.62 89 ARG A N 1
ATOM 682 C CA . ARG A 1 89 ? 8.352 2.845 -9.691 1.00 96.62 89 ARG A CA 1
ATOM 683 C C . ARG A 1 89 ? 7.257 1.796 -9.642 1.00 96.62 89 ARG A C 1
ATOM 685 O O . ARG A 1 89 ? 6.415 1.760 -10.528 1.00 96.62 89 ARG A O 1
ATOM 692 N N . ALA A 1 90 ? 7.250 1.004 -8.578 1.00 95.62 90 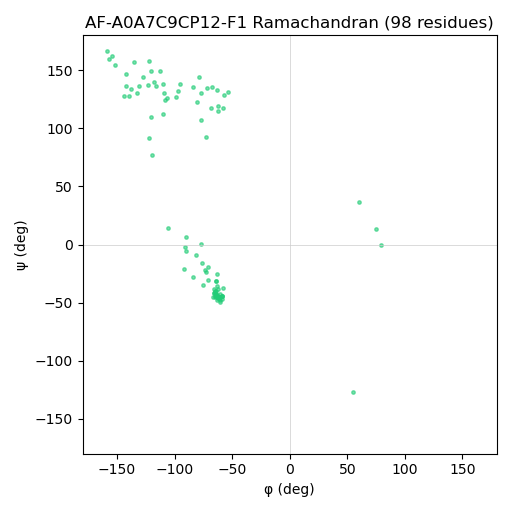ALA A N 1
ATOM 693 C CA . ALA A 1 90 ? 6.119 0.157 -8.242 1.00 95.62 90 ALA A CA 1
ATOM 694 C C . ALA A 1 90 ? 5.521 0.607 -6.909 1.00 95.62 90 ALA A C 1
ATOM 696 O O . ALA A 1 90 ? 6.263 0.894 -5.967 1.00 95.62 90 ALA A O 1
ATOM 697 N N . SER A 1 91 ? 4.197 0.683 -6.834 1.00 95.19 91 SER A N 1
ATOM 698 C CA . SER A 1 91 ? 3.468 1.112 -5.641 1.00 95.19 91 SER A CA 1
ATOM 699 C C . SER A 1 91 ? 2.285 0.192 -5.351 1.00 95.19 91 SER A C 1
ATOM 701 O O . SER A 1 91 ? 1.801 -0.518 -6.229 1.00 95.19 91 SER A O 1
ATOM 703 N N . TYR A 1 92 ? 1.838 0.161 -4.097 1.00 93.75 92 TYR A N 1
ATOM 704 C CA . TYR A 1 92 ? 0.627 -0.566 -3.721 1.00 93.75 92 TYR A CA 1
ATOM 705 C C . TYR A 1 92 ? -0.595 0.178 -4.264 1.00 93.75 92 TYR A C 1
ATOM 707 O O . TYR A 1 92 ? -0.681 1.396 -4.129 1.00 93.75 92 TYR A O 1
ATOM 715 N N . ASN A 1 93 ? -1.543 -0.539 -4.867 1.00 92.25 93 ASN A N 1
ATOM 716 C CA . ASN A 1 93 ? -2.699 0.096 -5.506 1.00 92.25 93 ASN A CA 1
ATOM 717 C C . ASN A 1 93 ? -3.751 0.594 -4.490 1.00 92.25 93 ASN A C 1
ATOM 719 O O . ASN A 1 93 ? -4.619 1.397 -4.815 1.00 92.25 93 ASN A O 1
ATOM 723 N N . THR A 1 94 ? -3.698 0.136 -3.234 1.00 90.38 94 THR A N 1
ATOM 724 C CA . THR A 1 94 ? -4.605 0.628 -2.179 1.00 90.38 94 THR A CA 1
ATOM 725 C C . THR A 1 94 ? -3.954 1.748 -1.372 1.00 90.38 94 THR A C 1
ATOM 727 O O . THR A 1 94 ? -2.793 1.645 -0.982 1.00 90.38 94 THR A O 1
ATOM 730 N N . SER A 1 95 ? -4.720 2.793 -1.055 1.00 89.75 95 SER A N 1
ATOM 731 C CA . SER A 1 95 ? -4.264 3.851 -0.148 1.00 89.75 95 SER A CA 1
ATOM 732 C C . SER A 1 95 ? -4.004 3.302 1.258 1.00 89.75 95 SER A C 1
ATOM 734 O O . SER A 1 95 ? -4.835 2.581 1.815 1.00 89.75 95 SER A O 1
ATOM 736 N N . VAL A 1 96 ? -2.854 3.659 1.830 1.00 89.38 96 VAL A N 1
ATOM 737 C CA . VAL A 1 96 ? -2.447 3.255 3.179 1.00 89.38 96 VAL A CA 1
ATOM 738 C C . VAL A 1 96 ? -2.491 4.477 4.097 1.00 89.38 96 VAL A C 1
ATOM 740 O O . VAL A 1 96 ? -1.680 5.387 3.912 1.00 89.38 96 VAL A O 1
ATOM 743 N N . PRO A 1 97 ? -3.407 4.533 5.083 1.00 85.69 97 PRO A N 1
ATOM 744 C CA . PRO A 1 97 ? -3.422 5.617 6.057 1.00 85.69 97 PRO A CA 1
ATOM 745 C C . PRO A 1 97 ? -2.190 5.503 6.963 1.00 85.69 97 PRO A C 1
ATOM 747 O O . PRO A 1 97 ? -2.019 4.504 7.658 1.00 85.69 97 PRO A O 1
ATOM 750 N N . LEU A 1 98 ? -1.318 6.515 6.924 1.00 85.06 98 LEU A N 1
ATOM 751 C CA . LEU A 1 98 ? -0.091 6.561 7.729 1.00 85.06 98 LEU A CA 1
ATOM 752 C C . LEU A 1 98 ? -0.282 7.276 9.075 1.00 85.06 98 LEU A C 1
ATOM 754 O O . LEU A 1 98 ? 0.526 7.081 9.978 1.00 85.06 98 LEU A O 1
ATOM 758 N N . TRP A 1 99 ? -1.314 8.112 9.191 1.00 82.62 99 TRP A N 1
ATOM 759 C CA . TRP A 1 99 ? -1.621 8.919 10.371 1.00 82.62 99 TRP A CA 1
ATOM 760 C C . TRP A 1 99 ? -3.110 9.299 10.400 1.00 82.62 99 TRP A C 1
ATOM 762 O O . TRP A 1 99 ? -3.771 9.258 9.354 1.00 82.62 99 TRP A O 1
ATOM 772 N N . ASP A 1 100 ? -3.605 9.647 11.591 1.00 68.94 100 ASP A N 1
ATOM 773 C CA . ASP A 1 100 ? -4.901 10.272 11.880 1.00 68.94 100 ASP A CA 1
ATOM 774 C C . ASP A 1 100 ? -4.734 11.584 12.667 1.00 68.94 100 ASP A C 1
ATOM 776 O O . ASP A 1 100 ? -3.773 11.696 13.463 1.00 68.94 100 ASP A O 1
#

Nearest PDB structures (foldseek):
  1les-assembly1_C  TM=8.645E-01  e=1.434E-03  Lens culinaris
  1qmo-assembly1_A  TM=8.795E-01  e=1.120E-02  Lablab purpureus
  1lgc-assembly2_E-2  TM=8.533E-01  e=8.041E-03  Lathyrus ochrus
  1lgb-assembly1_A  TM=8.554E-01  e=2.323E-02  Lathyrus ochrus
  1jxn-assembly2_D  TM=8.322E-01  e=5.876E-02  Ulex europaeus

Solvent-accessible surface area (backbone atoms only — not comparable to full-atom values): 6252 Å² total; per-residue (Å²): 113,72,71,60,54,54,50,54,52,53,54,51,53,51,50,53,51,52,53,52,50,54,50,52,54,50,51,52,50,52,52,49,53,54,53,59,69,66,52,76,85,78,86,82,87,85,89,85,76,95,57,35,53,68,86,46,76,66,47,41,63,36,79,48,20,46,36,57,96,45,35,80,34,45,41,59,85,54,97,91,52,85,65,77,92,55,56,40,44,74,45,70,59,64,90,76,86,88,78,134